Protein AF-A0A428P4T1-F1 (afdb_monomer_lite)

Secondary structure (DSSP, 8-state):
--------------------TTPPPPHHHHHHHHHHHH--S--TTHHHHHHHHHHS-TT-HHHHHHHHSHHHHHHHHHHHHHHHHS----TTHHHHHHHHHHHHHS-HHHHHHHHHHHHHT--HHHHHHHHHHHHHHHHHHTT---------------------

Foldseek 3Di:
DDDDDPDDDDDPPPPPPDPDDDDDQDPLLVQLQVLLVPDDDDDPCVLVVVVCLVVHDDPQLLVLLCVQQNQSSSVSLVSLVVLLPDPDDDPCNVVSVVSNVCSRVDDSVVSNVSSNSNNVPHPPVSVVVSVVVVVCSVVVVVPPPDPPPPPPPDDDDDDDDDDD

Structure (mmCIF, N/CA/C/O backbone):
data_AF-A0A428P4T1-F1
#
_entry.id   AF-A0A428P4T1-F1
#
loop_
_atom_site.group_PDB
_atom_site.id
_atom_site.type_symbol
_atom_site.label_atom_id
_atom_site.label_alt_id
_atom_site.label_comp_id
_atom_site.label_asym_id
_atom_site.label_entity_id
_atom_site.label_seq_id
_atom_site.pdbx_PDB_ins_code
_atom_site.Cartn_x
_atom_site.Cartn_y
_atom_site.Cartn_z
_atom_site.occupancy
_atom_site.B_iso_or_equiv
_atom_site.auth_seq_id
_atom_site.auth_comp_id
_atom_site.auth_asym_id
_atom_site.auth_atom_id
_atom_site.pdbx_PDB_model_num
ATOM 1 N N . MET A 1 1 ? -32.848 -28.025 -55.897 1.00 48.56 1 MET A N 1
ATOM 2 C CA . MET A 1 1 ? -31.517 -27.510 -56.263 1.00 48.56 1 MET A CA 1
ATOM 3 C C . MET A 1 1 ? -31.843 -26.176 -56.915 1.00 48.56 1 MET A C 1
ATOM 5 O O . MET A 1 1 ? -32.459 -26.203 -57.966 1.00 48.56 1 MET A O 1
ATOM 9 N N . ASP A 1 2 ? -31.809 -25.028 -56.241 1.00 45.00 2 ASP A N 1
ATOM 10 C CA . ASP A 1 2 ? -30.810 -24.538 -55.291 1.00 45.00 2 ASP A CA 1
ATOM 11 C C . ASP A 1 2 ? -31.413 -23.539 -54.281 1.00 45.00 2 ASP A C 1
ATOM 13 O O . ASP A 1 2 ? -32.258 -22.710 -54.626 1.00 45.00 2 ASP A O 1
ATOM 17 N N . ASP A 1 3 ? -30.947 -23.638 -53.036 1.00 46.28 3 ASP A N 1
ATOM 18 C CA . ASP A 1 3 ? -31.149 -22.712 -51.920 1.00 46.28 3 ASP A CA 1
ATOM 19 C C . ASP A 1 3 ? -30.508 -21.340 -52.207 1.00 46.28 3 ASP A C 1
ATOM 21 O O . ASP A 1 3 ? -29.296 -21.239 -52.396 1.00 46.28 3 ASP A O 1
ATOM 25 N N . GLN A 1 4 ? -31.290 -20.257 -52.160 1.00 51.91 4 GLN A N 1
ATOM 26 C CA . GLN A 1 4 ? -30.773 -18.882 -52.098 1.00 51.91 4 GLN A CA 1
ATOM 27 C C . GLN A 1 4 ? -31.099 -18.259 -50.737 1.00 51.91 4 GLN A C 1
ATOM 29 O O . GLN A 1 4 ? -32.004 -17.441 -50.578 1.00 51.91 4 GLN A O 1
ATOM 34 N N . HIS A 1 5 ? -30.311 -18.651 -49.738 1.00 51.97 5 HIS A N 1
ATOM 35 C CA . HIS A 1 5 ? -30.207 -17.954 -48.462 1.00 51.97 5 HIS A CA 1
ATOM 36 C C . HIS A 1 5 ? -29.451 -16.628 -48.680 1.00 51.97 5 HIS A C 1
ATOM 38 O O . HIS A 1 5 ? -28.225 -16.594 -48.784 1.00 51.97 5 HIS A O 1
ATOM 44 N N . ARG A 1 6 ? -30.179 -15.507 -48.759 1.00 53.34 6 ARG A N 1
ATOM 45 C CA . ARG A 1 6 ? -29.590 -14.167 -48.605 1.00 53.34 6 ARG A CA 1
ATOM 46 C C . ARG A 1 6 ? -29.217 -13.974 -47.134 1.00 53.34 6 ARG A C 1
ATOM 48 O O . ARG A 1 6 ? -30.055 -13.600 -46.319 1.00 53.34 6 ARG A O 1
ATOM 55 N N . SER A 1 7 ? -27.958 -14.236 -46.798 1.00 55.94 7 SER A N 1
ATOM 56 C CA . SER A 1 7 ? -27.383 -13.877 -45.502 1.00 55.94 7 SER A CA 1
ATOM 57 C C . SER A 1 7 ? -27.301 -12.356 -45.368 1.00 55.94 7 SER A C 1
ATOM 59 O O . SER A 1 7 ? -26.577 -11.689 -46.107 1.00 55.94 7 SER A O 1
ATOM 61 N N . SER A 1 8 ? -28.055 -11.812 -44.415 1.00 58.06 8 SER A N 1
ATOM 62 C CA . SER A 1 8 ? -27.894 -10.449 -43.912 1.00 58.06 8 SER A CA 1
ATOM 63 C C . SER A 1 8 ? -26.487 -10.253 -43.328 1.00 58.06 8 SER A C 1
ATOM 65 O O . SER A 1 8 ? -25.979 -11.162 -42.668 1.00 58.06 8 SER A O 1
ATOM 67 N N . PRO A 1 9 ? -25.855 -9.080 -43.498 1.00 50.72 9 PRO A N 1
ATOM 68 C CA . PRO A 1 9 ? -24.598 -8.778 -42.832 1.00 50.72 9 PRO A CA 1
ATOM 69 C C . PRO A 1 9 ? -24.860 -8.546 -41.339 1.00 50.72 9 PRO A C 1
ATOM 71 O O . PRO A 1 9 ? -25.421 -7.528 -40.935 1.00 50.72 9 PRO A O 1
ATOM 74 N N . THR A 1 10 ? -24.467 -9.506 -40.504 1.00 48.78 10 THR A N 1
ATOM 75 C CA . THR A 1 10 ? -24.377 -9.318 -39.055 1.00 48.78 10 THR A CA 1
ATOM 76 C C . THR A 1 10 ? -23.265 -8.308 -38.778 1.00 48.78 10 THR A C 1
ATOM 78 O O . THR A 1 10 ? -22.091 -8.578 -39.027 1.00 48.78 10 THR A O 1
ATOM 81 N N . ALA A 1 11 ? -23.639 -7.123 -38.297 1.00 57.38 11 ALA A N 1
ATOM 82 C CA . ALA A 1 11 ? -22.700 -6.132 -37.792 1.00 57.38 11 ALA A CA 1
ATOM 83 C C . ALA A 1 11 ? -21.814 -6.744 -36.686 1.00 57.38 11 ALA A C 1
ATOM 85 O O . ALA A 1 11 ? -22.304 -7.569 -35.906 1.00 57.38 11 ALA A O 1
ATOM 86 N N . PRO A 1 12 ? -20.532 -6.348 -36.570 1.00 52.03 12 PRO A N 1
ATOM 87 C CA . PRO A 1 12 ? -19.704 -6.757 -35.449 1.00 52.03 12 PRO A CA 1
ATOM 88 C C . PRO A 1 12 ? -20.325 -6.195 -34.173 1.00 52.03 12 PRO A C 1
ATOM 90 O O . PRO A 1 12 ? -20.380 -4.984 -33.955 1.00 52.03 12 PRO A O 1
ATOM 93 N N . ASN A 1 13 ? -20.826 -7.110 -33.354 1.00 49.75 13 ASN A N 1
ATOM 94 C CA . ASN A 1 13 ? -21.395 -6.852 -32.050 1.00 49.75 13 ASN A CA 1
ATOM 95 C C . ASN A 1 13 ? -20.288 -6.349 -31.103 1.00 49.75 13 ASN A C 1
ATOM 97 O O . ASN A 1 13 ? -19.757 -7.103 -30.296 1.00 49.75 13 ASN A O 1
ATOM 101 N N . ASN A 1 14 ? -19.919 -5.071 -31.217 1.00 49.38 14 ASN A N 1
ATOM 102 C CA . ASN A 1 14 ? -19.200 -4.320 -30.188 1.00 49.38 14 ASN A CA 1
ATOM 103 C C . ASN A 1 14 ? -20.190 -3.953 -29.076 1.00 49.38 14 ASN A C 1
ATOM 105 O O . ASN A 1 14 ? -20.446 -2.781 -28.812 1.00 49.38 14 ASN A O 1
ATOM 109 N N . SER A 1 15 ? -20.787 -4.969 -28.454 1.00 47.84 15 SER A N 1
ATOM 110 C CA . SER A 1 15 ? -21.404 -4.798 -27.147 1.00 47.84 15 SER A CA 1
ATOM 111 C C . SER A 1 15 ? -20.271 -4.772 -26.121 1.00 47.84 15 SER A C 1
ATOM 113 O O . SER A 1 15 ? -19.674 -5.824 -25.878 1.00 47.84 15 SER A O 1
ATOM 115 N N . PRO A 1 16 ? -19.932 -3.621 -25.509 1.00 54.28 16 PRO A N 1
ATOM 116 C CA . PRO A 1 16 ? -19.250 -3.657 -24.229 1.00 54.28 16 PRO A CA 1
ATOM 117 C C . PRO A 1 16 ? -20.178 -4.418 -23.281 1.00 54.28 16 PRO A C 1
ATOM 119 O O . PRO A 1 16 ? -21.297 -3.983 -23.004 1.00 54.28 16 PRO A O 1
ATOM 122 N N . GLY A 1 17 ? -19.751 -5.615 -22.878 1.00 42.22 17 GLY A N 1
ATOM 123 C CA . GLY A 1 17 ? -20.461 -6.405 -21.882 1.00 42.22 17 GLY A CA 1
ATOM 124 C C . GLY A 1 17 ? -20.725 -5.560 -20.631 1.00 42.22 17 GLY A C 1
ATOM 125 O O . GLY A 1 17 ? -19.970 -4.621 -20.357 1.00 42.22 17 GLY A O 1
ATOM 126 N N . PRO A 1 18 ? -21.799 -5.854 -19.884 1.00 54.41 18 PRO A N 1
ATOM 127 C CA . PRO A 1 18 ? -22.109 -5.118 -18.666 1.00 54.41 18 PRO A CA 1
ATOM 128 C C . PRO A 1 18 ? -20.893 -5.159 -17.725 1.00 54.41 18 PRO A C 1
ATOM 130 O O . PRO A 1 18 ? -20.178 -6.166 -17.727 1.00 54.41 18 PRO A O 1
ATOM 133 N N . PRO A 1 19 ? -20.630 -4.099 -16.936 1.00 51.44 19 PRO A N 1
ATOM 134 C CA . PRO A 1 19 ? -19.574 -4.117 -15.932 1.00 51.44 19 PRO A CA 1
ATOM 135 C C . PRO A 1 19 ? -19.882 -5.247 -14.947 1.00 51.44 19 PRO A C 1
ATOM 137 O O . PRO A 1 19 ? -20.786 -5.153 -14.121 1.00 51.44 19 PRO A O 1
ATOM 140 N N . GLY A 1 20 ? -19.185 -6.366 -15.132 1.00 47.16 20 GLY A N 1
ATOM 141 C CA . GLY A 1 20 ? -19.326 -7.562 -14.328 1.00 47.16 20 GLY A CA 1
ATOM 142 C C . GLY A 1 20 ? -18.804 -7.294 -12.929 1.00 47.16 20 GLY A C 1
ATOM 143 O O . GLY A 1 20 ? -17.598 -7.236 -12.707 1.00 47.16 20 GLY A O 1
ATOM 144 N N . ASP A 1 21 ? -19.751 -7.118 -12.019 1.00 52.59 21 ASP A N 1
ATOM 145 C CA . ASP A 1 21 ? -19.705 -7.472 -10.605 1.00 52.59 21 ASP A CA 1
ATOM 146 C C . ASP A 1 21 ? -18.598 -8.517 -10.307 1.00 52.59 21 ASP A C 1
ATOM 148 O O . ASP A 1 21 ? -18.716 -9.690 -10.665 1.00 52.59 21 ASP A O 1
ATOM 152 N N . GLY A 1 22 ? -17.490 -8.087 -9.690 1.00 52.25 22 GLY A N 1
ATOM 153 C CA . GLY A 1 22 ? -16.466 -8.989 -9.148 1.00 52.25 22 GLY A CA 1
ATOM 154 C C . GLY A 1 22 ? -15.258 -9.310 -10.036 1.00 52.25 22 GLY A C 1
ATOM 155 O O . GLY A 1 22 ? -14.778 -10.445 -9.999 1.00 52.25 22 GLY A O 1
ATOM 156 N N . ALA A 1 23 ? -14.717 -8.344 -10.788 1.00 62.72 23 ALA A N 1
ATOM 157 C CA . ALA A 1 23 ? -13.370 -8.485 -11.350 1.00 62.72 23 ALA A CA 1
ATOM 158 C C . ALA A 1 23 ? -12.387 -8.883 -10.231 1.00 62.72 23 ALA A C 1
ATOM 160 O O . ALA A 1 23 ? -12.369 -8.279 -9.163 1.00 62.72 23 ALA A O 1
ATOM 161 N N . LEU A 1 24 ? -11.625 -9.961 -10.416 1.00 70.69 24 LEU A N 1
ATOM 162 C CA . LEU A 1 24 ? -10.616 -10.341 -9.430 1.00 70.69 24 LEU A CA 1
ATOM 163 C C . LEU A 1 24 ? -9.492 -9.301 -9.463 1.00 70.69 24 LEU A C 1
ATOM 165 O O . LEU A 1 24 ? -9.064 -8.943 -10.563 1.00 70.69 24 LEU A O 1
ATOM 169 N N . PRO A 1 25 ? -8.981 -8.855 -8.299 1.00 81.62 25 PRO A N 1
ATOM 170 C CA . PRO A 1 25 ? -7.856 -7.938 -8.281 1.00 81.62 25 PRO A CA 1
ATOM 171 C C . PRO A 1 25 ? -6.669 -8.582 -8.997 1.00 81.62 25 PRO A C 1
ATOM 173 O O . PRO A 1 25 ? 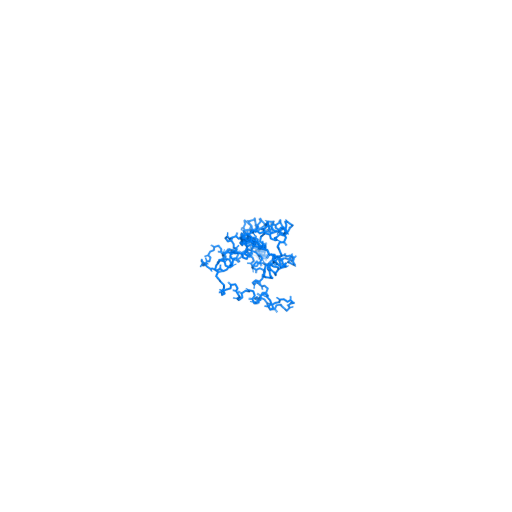-6.373 -9.766 -8.795 1.00 81.62 25 PRO A O 1
ATOM 176 N N . SER A 1 26 ? -5.960 -7.779 -9.781 1.00 84.75 26 SER A N 1
ATOM 177 C CA . SER A 1 26 ? -4.674 -8.115 -10.379 1.00 84.75 26 SER A CA 1
ATOM 178 C C . SER A 1 26 ? -3.749 -8.703 -9.319 1.00 84.75 26 SER A C 1
ATOM 180 O O . SER A 1 26 ? -3.824 -8.358 -8.135 1.00 84.75 26 SER A O 1
ATOM 182 N N . GLN A 1 27 ? -2.850 -9.599 -9.724 1.00 84.44 27 GLN A N 1
ATOM 183 C CA . GLN A 1 27 ? -1.970 -10.315 -8.796 1.00 84.44 27 GLN A CA 1
ATOM 184 C C . GLN A 1 27 ? -1.201 -9.354 -7.871 1.00 84.44 27 GLN A C 1
ATOM 186 O O . GLN A 1 27 ? -1.026 -9.620 -6.682 1.00 84.44 27 GLN A O 1
ATOM 191 N N . GLU A 1 28 ? -0.795 -8.202 -8.393 1.00 86.25 28 GLU A N 1
ATOM 192 C CA . GLU A 1 28 ? -0.163 -7.112 -7.660 1.00 86.25 28 GLU A CA 1
ATOM 193 C C . GLU A 1 28 ? -1.080 -6.468 -6.614 1.00 86.25 28 GLU A C 1
ATOM 195 O O . GLU A 1 28 ? -0.672 -6.281 -5.464 1.00 86.25 28 GLU A O 1
ATOM 200 N N . ALA A 1 29 ? -2.324 -6.161 -6.986 1.00 85.38 29 ALA A N 1
ATOM 201 C CA . ALA A 1 29 ? -3.316 -5.605 -6.073 1.00 85.38 29 ALA A CA 1
ATOM 202 C C . ALA A 1 29 ? -3.643 -6.615 -4.966 1.00 85.38 29 ALA A C 1
ATOM 204 O O . ALA A 1 29 ? -3.689 -6.257 -3.789 1.00 85.38 29 ALA A O 1
ATOM 205 N N . ALA A 1 30 ? -3.762 -7.898 -5.315 1.00 87.19 30 ALA A N 1
ATOM 206 C CA . ALA A 1 30 ? -3.958 -8.982 -4.363 1.00 87.19 30 ALA A CA 1
ATOM 207 C C . ALA A 1 30 ? -2.796 -9.095 -3.360 1.00 87.19 30 ALA A C 1
ATOM 209 O O . ALA A 1 30 ? -3.045 -9.287 -2.170 1.00 87.19 30 ALA A O 1
ATOM 210 N N . LEU A 1 31 ? -1.541 -8.914 -3.794 1.00 85.62 31 LEU A N 1
ATOM 211 C CA . LEU A 1 31 ? -0.372 -8.891 -2.901 1.00 85.62 31 LEU A CA 1
ATOM 212 C C . LEU A 1 31 ? -0.412 -7.708 -1.925 1.00 85.62 31 LEU A C 1
ATOM 214 O O . LEU A 1 31 ? -0.113 -7.867 -0.738 1.00 85.62 31 LEU A O 1
ATOM 218 N N . ILE A 1 32 ? -0.799 -6.524 -2.404 1.00 86.81 32 ILE A N 1
ATOM 219 C CA . ILE A 1 32 ? -0.945 -5.332 -1.559 1.00 86.81 32 ILE A CA 1
ATOM 220 C C . ILE A 1 32 ? -2.064 -5.546 -0.530 1.00 86.81 32 ILE A C 1
ATOM 222 O O . ILE A 1 32 ? -1.871 -5.301 0.665 1.00 86.81 32 ILE A O 1
ATOM 226 N N . LEU A 1 33 ? -3.212 -6.063 -0.968 1.00 86.75 33 LEU A N 1
ATOM 227 C CA . LEU A 1 33 ? -4.357 -6.366 -0.112 1.00 86.75 33 LEU A CA 1
ATOM 228 C C . LEU A 1 33 ? -4.043 -7.458 0.914 1.00 86.75 33 LEU A C 1
ATOM 230 O O . LEU A 1 33 ? -4.407 -7.312 2.081 1.00 86.75 33 LEU A O 1
ATOM 234 N N . ASP A 1 34 ? -3.338 -8.521 0.521 1.00 86.75 34 ASP A N 1
ATOM 235 C CA . ASP A 1 34 ? -2.850 -9.550 1.444 1.00 86.75 34 ASP A CA 1
ATOM 236 C C . ASP A 1 34 ? -1.988 -8.927 2.543 1.00 86.75 34 ASP A C 1
ATOM 238 O O . ASP A 1 34 ? -2.166 -9.234 3.725 1.00 86.75 34 ASP A O 1
ATOM 242 N N . ARG A 1 35 ? -1.107 -7.981 2.194 1.00 85.88 35 ARG A N 1
ATOM 243 C CA . ARG A 1 35 ? -0.280 -7.297 3.194 1.00 85.88 35 ARG A CA 1
ATOM 244 C C . ARG A 1 35 ? -1.044 -6.388 4.120 1.00 85.88 35 ARG A C 1
ATOM 246 O O . ARG A 1 35 ? -0.741 -6.376 5.311 1.00 85.88 35 ARG A O 1
ATOM 253 N N . ILE A 1 36 ? -2.068 -5.706 3.634 1.00 85.88 36 ILE A N 1
ATOM 254 C CA . ILE A 1 36 ? -2.961 -4.951 4.512 1.00 85.88 36 ILE A CA 1
ATOM 255 C C . ILE A 1 36 ? -3.695 -5.897 5.484 1.00 85.88 36 ILE A C 1
ATOM 257 O O . ILE A 1 36 ? -3.802 -5.592 6.674 1.00 85.88 36 ILE A O 1
ATOM 261 N N . LYS A 1 37 ? -4.156 -7.060 5.006 1.00 84.19 37 LYS A N 1
ATOM 262 C CA . LYS A 1 37 ? -4.900 -8.049 5.808 1.00 84.19 37 LYS A CA 1
ATOM 263 C C . LYS A 1 37 ? -4.037 -8.726 6.874 1.00 84.19 37 LYS A C 1
ATOM 265 O O . LYS A 1 37 ? -4.444 -8.817 8.032 1.00 84.19 37 LYS A O 1
ATOM 270 N N . THR A 1 38 ? -2.856 -9.200 6.483 1.00 83.06 38 THR A N 1
ATOM 271 C CA . THR A 1 38 ? -1.924 -9.967 7.334 1.00 83.06 38 THR A CA 1
ATOM 272 C C . THR A 1 38 ? -1.165 -9.098 8.327 1.00 83.06 38 THR A C 1
ATOM 274 O O . THR A 1 38 ? -0.591 -9.589 9.302 1.00 83.06 38 THR A O 1
ATOM 277 N N . T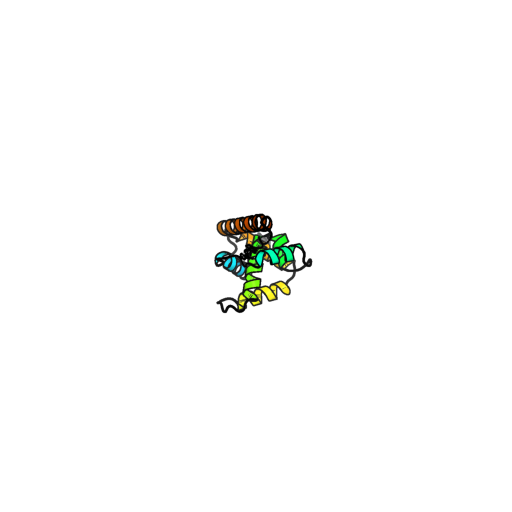YR A 1 39 ? -1.176 -7.789 8.114 1.00 80.38 39 TYR A N 1
ATOM 278 C CA . TYR A 1 39 ? -0.523 -6.849 8.990 1.00 80.38 39 TYR A CA 1
ATOM 279 C C . TYR A 1 39 ? -1.193 -6.789 10.381 1.00 80.38 39 TYR A C 1
ATOM 281 O O . TYR A 1 39 ? -2.393 -6.528 10.545 1.00 80.38 39 TYR A O 1
ATOM 289 N N . GLN A 1 40 ? -0.370 -7.005 11.411 1.00 72.19 40 GLN A N 1
ATOM 290 C CA . GLN A 1 40 ? -0.789 -6.966 12.815 1.00 72.19 40 GLN A CA 1
ATOM 291 C C . GLN A 1 40 ? -0.442 -5.642 13.511 1.00 72.19 40 GLN A C 1
ATOM 293 O O . GLN A 1 40 ? -1.202 -5.182 14.364 1.00 72.19 40 GLN A O 1
ATOM 298 N N . ARG A 1 41 ? 0.694 -5.010 13.172 1.00 73.50 41 ARG A N 1
ATOM 299 C CA . ARG A 1 41 ? 1.213 -3.837 13.897 1.00 73.50 41 ARG A CA 1
ATOM 300 C C . ARG A 1 41 ? 1.966 -2.859 13.009 1.00 73.50 41 ARG A C 1
ATOM 302 O O . ARG A 1 41 ? 2.825 -3.275 12.241 1.00 73.50 41 ARG A O 1
ATOM 309 N N . ALA A 1 42 ? 1.689 -1.562 13.194 1.00 73.75 42 ALA A N 1
ATOM 310 C CA . ALA A 1 42 ? 2.271 -0.458 12.417 1.00 73.75 42 ALA A CA 1
ATOM 311 C C . ALA A 1 42 ? 3.775 -0.484 12.437 1.00 73.75 42 ALA A C 1
ATOM 313 O O . ALA A 1 42 ? 4.327 -0.581 13.536 1.00 73.75 42 ALA A O 1
ATOM 314 N N . PRO A 1 43 ? 4.432 -0.342 11.266 1.00 76.81 43 PRO A N 1
ATOM 315 C CA . PRO A 1 43 ? 5.845 -0.052 11.287 1.00 76.81 43 PRO A CA 1
ATOM 316 C C . PRO A 1 43 ? 6.010 1.245 12.073 1.00 76.81 43 PRO A C 1
ATOM 318 O O . PRO A 1 43 ? 5.318 2.233 11.825 1.00 76.81 43 PRO A O 1
ATOM 321 N N . THR A 1 44 ? 6.905 1.251 13.050 1.00 78.00 44 THR A N 1
ATOM 322 C CA . THR A 1 44 ? 7.198 2.441 13.859 1.00 78.00 44 THR A CA 1
ATOM 323 C C . THR A 1 44 ? 7.732 3.592 13.008 1.00 78.00 44 THR A C 1
ATOM 325 O O . THR A 1 44 ? 7.553 4.749 13.373 1.00 78.00 44 THR A O 1
ATOM 328 N N . ALA A 1 45 ? 8.319 3.286 11.849 1.00 79.75 45 ALA A N 1
ATOM 329 C CA . ALA A 1 45 ? 8.789 4.256 10.866 1.00 79.75 45 ALA A CA 1
ATOM 330 C C . ALA A 1 45 ? 7.677 4.833 9.962 1.00 79.75 45 ALA A C 1
ATOM 332 O O . ALA A 1 45 ? 7.935 5.751 9.188 1.00 79.75 45 ALA A O 1
ATOM 333 N N . LEU A 1 46 ? 6.428 4.368 10.087 1.00 82.12 46 LEU A N 1
ATOM 334 C CA . LEU A 1 46 ? 5.298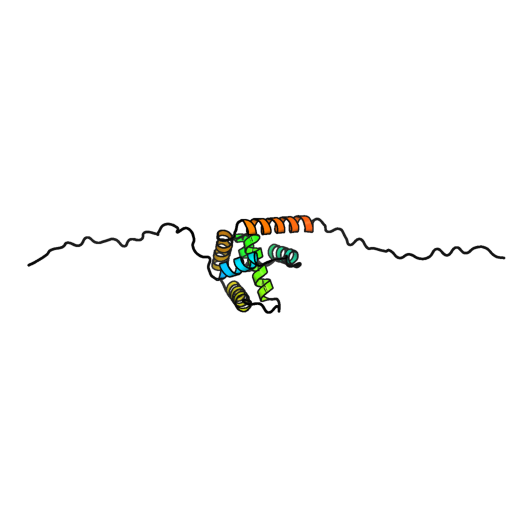 4.831 9.275 1.00 82.12 46 LEU A CA 1
ATOM 335 C C . LEU A 1 46 ? 5.074 6.359 9.284 1.00 82.12 46 LEU A C 1
ATOM 337 O O . LEU A 1 46 ? 4.832 6.909 8.209 1.00 82.12 46 LEU A O 1
ATOM 341 N N . PRO A 1 47 ? 5.162 7.079 10.425 1.00 81.94 47 PRO A N 1
ATOM 342 C CA . PRO A 1 47 ? 5.027 8.534 10.422 1.00 81.94 47 PRO A CA 1
ATOM 343 C C . PRO A 1 47 ? 6.138 9.208 9.610 1.00 81.94 47 PRO A C 1
ATOM 345 O O . PRO A 1 47 ? 5.868 10.157 8.884 1.00 81.94 47 PRO A O 1
ATOM 348 N N . ALA A 1 48 ? 7.370 8.696 9.705 1.00 82.81 48 ALA A N 1
ATOM 349 C CA . ALA A 1 48 ? 8.509 9.223 8.963 1.00 82.81 48 ALA A CA 1
ATOM 350 C C . ALA A 1 48 ? 8.355 8.980 7.455 1.00 82.81 48 ALA A C 1
ATOM 352 O O . ALA A 1 48 ? 8.654 9.866 6.662 1.00 82.81 48 ALA A O 1
ATOM 353 N N . TRP A 1 49 ? 7.826 7.821 7.047 1.00 85.44 49 TRP A N 1
ATOM 354 C CA . TRP A 1 49 ? 7.533 7.550 5.636 1.00 85.44 49 TRP A CA 1
ATOM 355 C C . TRP A 1 49 ? 6.431 8.453 5.088 1.00 85.44 49 TRP A C 1
ATOM 357 O O . TRP A 1 49 ? 6.541 8.924 3.960 1.00 85.44 49 TRP A O 1
ATOM 367 N N . LEU A 1 50 ? 5.383 8.712 5.877 1.00 84.00 50 LEU A N 1
ATOM 368 C CA . LEU A 1 50 ? 4.303 9.610 5.469 1.00 84.00 50 LEU A CA 1
ATOM 369 C C . LEU A 1 50 ? 4.817 11.040 5.279 1.00 84.00 50 LEU A C 1
ATOM 371 O O . LEU A 1 50 ? 4.504 11.672 4.275 1.00 84.00 50 LEU A O 1
ATOM 375 N N . GLU A 1 51 ? 5.616 11.538 6.224 1.00 83.75 51 GLU A N 1
ATOM 376 C CA . GLU A 1 51 ? 6.275 12.844 6.112 1.00 83.75 51 GLU A CA 1
ATOM 377 C C . GLU A 1 51 ? 7.172 12.899 4.872 1.00 83.75 51 GLU A C 1
ATOM 379 O O . GLU A 1 51 ? 7.101 13.859 4.111 1.00 83.75 51 GLU A O 1
ATOM 384 N N . HIS A 1 52 ? 7.941 11.839 4.606 1.00 82.44 52 HIS A N 1
ATOM 385 C CA . HIS A 1 52 ? 8.798 11.764 3.426 1.00 82.44 52 HIS A CA 1
ATOM 386 C C . HIS A 1 52 ? 8.000 11.785 2.118 1.00 82.44 52 HIS A C 1
ATOM 388 O O . HIS A 1 52 ? 8.418 12.431 1.171 1.00 82.44 52 HIS A O 1
ATOM 394 N N . VAL A 1 53 ? 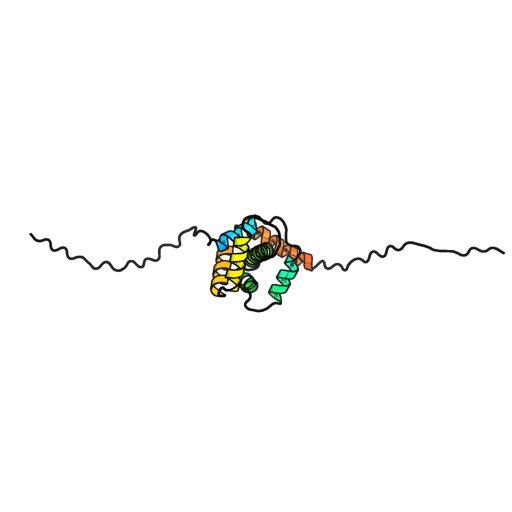6.834 11.136 2.039 1.00 83.94 53 VAL A N 1
ATOM 395 C CA . VAL A 1 53 ? 5.988 11.215 0.833 1.00 83.94 53 VAL A CA 1
ATOM 396 C C . VAL A 1 53 ? 5.332 12.583 0.691 1.00 83.94 53 VAL A C 1
ATOM 398 O O . VAL A 1 53 ? 5.193 13.067 -0.429 1.00 83.94 53 VAL A O 1
ATOM 401 N N . LYS A 1 54 ? 4.981 13.244 1.799 1.00 81.06 54 LYS A N 1
ATOM 402 C CA . LYS A 1 54 ? 4.455 14.617 1.782 1.00 81.06 54 LYS A CA 1
ATOM 403 C C . LYS A 1 54 ? 5.503 15.646 1.347 1.00 81.06 54 LYS A C 1
ATOM 405 O O . LYS A 1 54 ? 5.149 16.565 0.614 1.00 81.06 54 LYS A O 1
ATOM 410 N N . GLN A 1 55 ? 6.752 15.479 1.782 1.00 78.00 55 GLN A N 1
ATOM 411 C CA . GLN A 1 55 ? 7.871 16.402 1.541 1.00 78.00 55 GLN A CA 1
ATOM 412 C C . GLN A 1 55 ? 8.737 16.031 0.320 1.00 78.00 55 GLN A C 1
ATOM 414 O O . GLN A 1 55 ? 9.542 16.843 -0.125 1.00 78.00 55 GLN A O 1
ATOM 419 N N . GLY A 1 56 ? 8.625 14.800 -0.180 1.00 65.38 56 GLY A N 1
ATOM 420 C CA . GLY A 1 56 ? 9.537 14.213 -1.164 1.00 65.38 56 GLY A CA 1
ATOM 421 C C . GLY A 1 56 ? 9.207 14.511 -2.628 1.00 65.38 56 GLY A C 1
ATOM 422 O O . GLY A 1 56 ? 8.249 15.208 -2.953 1.00 65.38 56 GLY A O 1
ATOM 423 N N . GLN A 1 57 ? 10.033 13.944 -3.515 1.00 58.62 57 GLN A N 1
ATOM 424 C CA . GLN A 1 57 ? 10.002 14.150 -4.966 1.00 58.62 57 GLN A CA 1
ATOM 425 C C . GLN A 1 57 ? 8.674 13.735 -5.622 1.00 58.62 57 GLN A C 1
ATOM 427 O O . GLN A 1 57 ? 8.182 12.612 -5.452 1.00 58.62 57 GLN A O 1
ATOM 432 N N . HIS A 1 58 ? 8.155 14.641 -6.454 1.00 56.94 58 HIS A N 1
ATOM 433 C CA . HIS A 1 58 ? 7.114 14.355 -7.435 1.00 56.94 58 HIS A CA 1
ATOM 434 C C . HIS A 1 58 ? 7.575 13.234 -8.382 1.00 56.94 58 HIS A C 1
ATOM 436 O O . HIS A 1 58 ? 8.701 13.264 -8.871 1.00 56.94 58 HIS A O 1
ATOM 442 N N . GLY A 1 59 ? 6.708 12.245 -8.625 1.00 63.28 59 GLY A N 1
ATOM 443 C CA . GLY A 1 59 ? 6.961 11.141 -9.562 1.00 63.28 59 GLY A CA 1
ATOM 444 C C . GLY A 1 59 ? 7.355 9.798 -8.937 1.00 63.28 59 GLY A C 1
ATOM 445 O O . GLY A 1 59 ? 7.459 8.813 -9.658 1.00 63.28 59 GLY A O 1
ATOM 446 N N . SER A 1 60 ? 7.532 9.707 -7.614 1.00 80.94 60 SER A N 1
ATOM 447 C CA . SER A 1 60 ? 7.736 8.400 -6.970 1.00 80.94 60 SER A CA 1
ATOM 448 C C . SER A 1 60 ? 6.437 7.585 -6.916 1.00 80.94 60 SER A C 1
ATOM 450 O O . SER A 1 60 ? 5.373 8.135 -6.628 1.00 80.94 60 SER A O 1
ATOM 452 N N . ALA A 1 61 ? 6.524 6.258 -7.078 1.00 84.44 61 ALA A N 1
ATOM 453 C CA . ALA A 1 61 ? 5.363 5.363 -6.972 1.00 84.44 61 ALA A CA 1
ATOM 454 C C . ALA A 1 61 ? 4.584 5.563 -5.660 1.00 84.44 61 ALA A C 1
ATOM 456 O O . ALA A 1 61 ? 3.357 5.570 -5.640 1.00 84.44 61 ALA A O 1
ATOM 457 N N . ALA A 1 62 ? 5.292 5.824 -4.558 1.00 85.44 62 ALA A N 1
ATOM 458 C CA . ALA A 1 62 ? 4.674 6.110 -3.267 1.00 85.44 62 ALA A CA 1
ATOM 459 C C . ALA A 1 62 ? 3.773 7.360 -3.301 1.00 85.44 62 ALA A C 1
ATOM 461 O O . ALA A 1 62 ? 2.703 7.358 -2.694 1.00 85.44 62 ALA A O 1
ATOM 462 N N . ARG A 1 63 ? 4.196 8.419 -4.004 1.00 85.94 63 ARG A N 1
ATOM 463 C CA . ARG A 1 63 ? 3.423 9.655 -4.166 1.00 85.94 63 ARG A CA 1
ATOM 464 C C . ARG A 1 63 ? 2.186 9.406 -5.023 1.00 85.94 63 ARG A C 1
ATOM 466 O O . ARG A 1 63 ? 1.095 9.763 -4.595 1.00 85.94 63 ARG A O 1
ATOM 473 N N . THR A 1 64 ? 2.343 8.709 -6.148 1.00 88.12 64 THR A N 1
ATOM 474 C CA . THR A 1 64 ? 1.233 8.351 -7.043 1.00 88.12 64 THR A CA 1
ATOM 475 C C . THR A 1 64 ? 0.145 7.563 -6.310 1.00 88.12 64 THR A C 1
ATOM 477 O O . THR A 1 64 ? -1.035 7.885 -6.407 1.00 88.12 64 THR A O 1
ATOM 480 N N . PHE A 1 65 ? 0.536 6.574 -5.500 1.00 87.25 65 PHE A N 1
ATOM 481 C CA . PHE A 1 65 ? -0.404 5.791 -4.693 1.00 87.25 65 PHE A CA 1
ATOM 482 C C . PHE A 1 65 ? -1.120 6.627 -3.627 1.00 87.25 65 PHE A C 1
ATOM 484 O O . PHE A 1 65 ? -2.272 6.344 -3.306 1.00 87.25 65 PHE A O 1
ATOM 491 N N . TYR A 1 66 ? -0.445 7.632 -3.065 1.00 88.69 66 TYR A N 1
ATOM 492 C CA . TYR A 1 66 ? -1.042 8.532 -2.081 1.00 88.69 66 TYR A CA 1
ATOM 493 C C . TYR A 1 66 ? -2.014 9.531 -2.717 1.00 88.69 66 TYR A C 1
ATOM 495 O O . TYR A 1 66 ? -3.028 9.855 -2.106 1.00 88.69 66 TYR A O 1
ATOM 503 N N . GLU A 1 67 ? -1.716 10.020 -3.919 1.00 87.38 67 GLU A N 1
ATOM 504 C CA . GLU A 1 67 ? -2.559 10.982 -4.636 1.00 87.38 67 GLU A CA 1
ATOM 505 C C . GLU A 1 67 ? -3.807 10.316 -5.229 1.00 87.38 67 GLU A C 1
ATOM 507 O O . GLU A 1 67 ? -4.898 10.858 -5.083 1.00 87.38 67 GLU A O 1
ATOM 512 N N . GLU A 1 68 ? -3.669 9.121 -5.809 1.00 87.69 68 GLU A N 1
ATOM 513 C CA . GLU A 1 68 ? -4.784 8.416 -6.454 1.00 87.69 68 GLU A CA 1
ATOM 514 C C . GLU A 1 68 ? -5.623 7.597 -5.461 1.00 87.69 68 GLU A C 1
ATOM 516 O O . GLU A 1 68 ? -6.843 7.714 -5.405 1.00 87.69 68 GLU A O 1
ATOM 521 N N . GLY A 1 69 ? -4.973 6.766 -4.639 1.00 82.69 69 GLY A N 1
ATOM 522 C CA . GLY A 1 69 ? -5.648 5.845 -3.717 1.00 82.69 69 GLY A CA 1
ATOM 523 C C . GLY A 1 69 ? -5.643 6.306 -2.255 1.00 82.69 69 GLY A C 1
ATOM 524 O O . GLY A 1 69 ? -6.048 5.569 -1.350 1.00 82.69 69 GLY A O 1
ATOM 525 N N . GLY A 1 70 ? -5.156 7.516 -1.979 1.00 87.94 70 GLY A N 1
ATOM 526 C CA . GLY A 1 70 ? -5.117 8.073 -0.633 1.00 87.94 70 GLY A CA 1
ATOM 527 C C . GLY A 1 70 ? -4.202 7.312 0.332 1.00 87.94 70 GLY A C 1
ATOM 528 O O . GLY A 1 70 ? -3.308 6.544 -0.032 1.00 87.94 70 GLY A O 1
ATOM 529 N N . PHE A 1 71 ? -4.451 7.507 1.631 1.00 86.44 71 PHE A N 1
ATOM 530 C CA . PHE A 1 71 ? -3.642 6.896 2.688 1.00 86.44 71 PHE A CA 1
ATOM 531 C C . PHE A 1 71 ? -3.693 5.360 2.667 1.00 86.44 71 PHE A C 1
ATOM 533 O O . PHE A 1 71 ? -2.712 4.730 3.043 1.00 86.44 71 PHE A O 1
ATOM 540 N N . ALA A 1 72 ? -4.797 4.744 2.237 1.00 87.56 72 ALA A N 1
ATOM 541 C CA . ALA A 1 72 ? -4.950 3.291 2.277 1.00 87.56 72 ALA A CA 1
ATOM 542 C C . ALA A 1 72 ? -4.134 2.563 1.201 1.00 87.56 72 ALA A C 1
ATOM 544 O O . ALA A 1 72 ? -3.410 1.622 1.537 1.00 87.56 72 ALA A O 1
ATOM 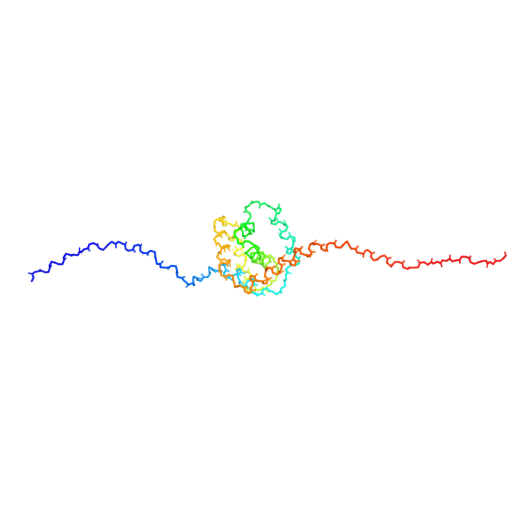545 N N . ALA A 1 73 ? -4.170 3.033 -0.047 1.00 88.81 73 ALA A N 1
ATOM 546 C CA . ALA A 1 73 ? -3.354 2.464 -1.116 1.00 88.81 73 ALA A CA 1
ATOM 547 C C . ALA A 1 73 ? -1.863 2.701 -0.847 1.00 88.81 73 ALA A C 1
ATOM 549 O O . ALA A 1 73 ? -1.059 1.768 -0.905 1.00 88.81 73 ALA A O 1
ATOM 550 N N . TRP A 1 74 ? -1.502 3.926 -0.447 1.00 91.00 74 TRP A N 1
ATOM 551 C CA . TRP A 1 74 ? -0.140 4.259 -0.031 1.00 91.00 74 TRP A CA 1
ATOM 552 C C . TRP A 1 74 ? 0.356 3.391 1.132 1.00 91.00 74 TRP A C 1
ATOM 554 O O . TRP A 1 74 ? 1.500 2.930 1.128 1.00 91.00 74 TRP A O 1
ATOM 564 N N . PHE A 1 75 ? -0.492 3.157 2.137 1.00 89.00 75 PHE A N 1
ATOM 565 C CA . PHE A 1 75 ? -0.150 2.325 3.287 1.00 89.00 75 PHE A CA 1
ATOM 566 C C . PHE A 1 75 ? 0.137 0.886 2.856 1.00 89.00 75 PHE A C 1
ATOM 568 O O . PHE A 1 75 ? 1.162 0.330 3.248 1.00 89.00 75 PHE A O 1
ATOM 575 N N . GLY A 1 76 ? -0.712 0.312 1.999 1.00 89.06 76 GLY A N 1
ATOM 576 C CA . GLY A 1 76 ? -0.489 -1.010 1.420 1.00 89.06 76 GLY A CA 1
ATOM 577 C C . GLY A 1 76 ? 0.831 -1.101 0.655 1.00 89.06 76 GLY A C 1
ATOM 578 O O . GLY A 1 76 ? 1.652 -1.972 0.945 1.00 89.06 76 GLY A O 1
ATOM 579 N N . TYR A 1 77 ? 1.084 -0.155 -0.253 1.00 88.81 77 TYR A N 1
ATOM 580 C CA . TYR A 1 77 ? 2.352 -0.065 -0.981 1.00 88.81 77 TYR A CA 1
ATOM 581 C C . TYR A 1 77 ? 3.559 0.029 -0.032 1.00 88.81 77 TYR A C 1
ATOM 583 O O . TYR A 1 77 ? 4.555 -0.673 -0.203 1.00 88.81 77 TYR A O 1
ATOM 591 N N . SER A 1 78 ? 3.461 0.847 1.019 1.00 87.75 78 SER A N 1
ATOM 592 C CA . SER A 1 78 ? 4.534 1.035 2.003 1.00 87.75 78 SER A CA 1
ATOM 593 C C . SER A 1 78 ? 4.828 -0.239 2.796 1.00 87.75 78 SER A C 1
ATOM 595 O O . SER A 1 78 ? 5.989 -0.531 3.083 1.00 87.75 78 SER A O 1
ATOM 597 N N . LEU A 1 79 ? 3.797 -1.025 3.122 1.00 86.88 79 LEU A N 1
ATOM 598 C CA . LEU A 1 79 ? 3.967 -2.337 3.747 1.00 86.88 79 LEU A CA 1
ATOM 599 C C . LEU A 1 79 ? 4.706 -3.307 2.825 1.00 86.88 79 LEU A C 1
ATOM 601 O O . LEU A 1 79 ? 5.623 -3.986 3.284 1.00 86.88 79 LEU A O 1
ATOM 605 N N . VAL A 1 80 ? 4.346 -3.352 1.539 1.00 87.88 80 VAL A N 1
ATOM 606 C CA . VAL A 1 80 ? 5.043 -4.181 0.545 1.00 87.88 80 VAL A CA 1
ATOM 607 C C . VAL A 1 80 ? 6.496 -3.733 0.397 1.00 87.88 80 VAL A C 1
ATOM 609 O O . VAL A 1 80 ? 7.392 -4.573 0.446 1.00 87.88 80 VAL A O 1
ATOM 612 N N . LYS A 1 81 ? 6.749 -2.423 0.288 1.00 86.38 81 LYS A N 1
ATOM 613 C CA . LYS A 1 81 ? 8.103 -1.865 0.170 1.00 86.38 81 LYS A CA 1
ATOM 614 C C . LYS A 1 81 ? 8.967 -2.222 1.375 1.00 86.38 81 LYS A C 1
ATOM 616 O O . LYS A 1 81 ? 10.073 -2.724 1.216 1.00 86.38 81 LYS A O 1
ATOM 621 N N . HIS A 1 82 ? 8.437 -2.043 2.580 1.00 84.38 82 HIS A N 1
ATOM 622 C CA . HIS A 1 82 ? 9.121 -2.436 3.808 1.00 84.38 82 HIS A CA 1
ATOM 623 C C . HIS A 1 82 ? 9.358 -3.952 3.876 1.00 84.38 82 HIS A C 1
ATOM 625 O O . HIS A 1 82 ? 10.425 -4.400 4.280 1.00 84.38 82 HIS A O 1
ATOM 631 N N . ALA A 1 83 ? 8.394 -4.767 3.451 1.00 81.88 83 ALA A N 1
ATOM 632 C CA . ALA A 1 83 ? 8.557 -6.217 3.412 1.00 81.88 83 ALA A CA 1
ATOM 633 C C . ALA A 1 83 ? 9.603 -6.667 2.369 1.00 81.88 83 ALA A C 1
ATOM 635 O O . ALA A 1 83 ? 10.289 -7.666 2.575 1.00 81.88 83 ALA A O 1
ATOM 636 N N . ALA A 1 84 ? 9.746 -5.932 1.265 1.00 82.19 84 ALA A N 1
ATOM 637 C CA . ALA A 1 84 ? 10.776 -6.171 0.259 1.00 82.19 84 ALA A CA 1
ATOM 638 C C . ALA A 1 84 ? 12.185 -5.806 0.769 1.00 82.19 84 ALA A C 1
ATOM 640 O O . ALA A 1 84 ? 13.140 -6.539 0.486 1.00 82.19 84 ALA A O 1
ATOM 641 N N . ASP A 1 85 ? 12.292 -4.711 1.527 1.00 78.50 85 ASP A N 1
ATOM 642 C CA . ASP A 1 85 ? 13.549 -4.156 2.046 1.00 78.50 85 ASP A CA 1
ATOM 643 C C . ASP A 1 85 ? 14.093 -4.940 3.255 1.00 78.50 85 ASP A C 1
ATOM 645 O O . ASP A 1 85 ? 15.277 -5.277 3.322 1.00 78.50 85 ASP A O 1
ATOM 649 N N . HIS A 1 86 ? 13.222 -5.342 4.185 1.00 73.50 86 HIS A N 1
ATOM 650 C CA . HIS A 1 86 ? 13.658 -6.022 5.402 1.00 73.50 86 HIS A CA 1
ATOM 651 C C . HIS A 1 86 ? 14.123 -7.473 5.158 1.00 73.50 86 HIS A C 1
ATOM 653 O O . HIS A 1 86 ? 13.545 -8.251 4.394 1.00 73.50 86 HIS A O 1
ATOM 659 N N . GLN A 1 87 ? 15.188 -7.879 5.861 1.00 58.06 87 GLN A N 1
ATOM 660 C CA . GLN A 1 87 ? 15.829 -9.202 5.760 1.00 58.06 87 GLN A CA 1
ATOM 661 C C . GLN A 1 87 ? 15.007 -10.378 6.318 1.00 58.06 87 GLN A C 1
ATOM 663 O O . GLN A 1 87 ? 15.492 -11.505 6.326 1.00 58.06 87 GLN A O 1
ATOM 668 N N . THR A 1 88 ? 13.760 -10.177 6.738 1.00 61.38 88 THR A N 1
ATOM 669 C CA . THR A 1 88 ? 12.941 -11.285 7.236 1.00 61.38 88 THR A CA 1
ATOM 670 C C . THR A 1 88 ? 12.626 -12.260 6.095 1.00 61.38 88 THR A C 1
ATOM 672 O O . THR A 1 88 ? 12.150 -11.868 5.028 1.00 61.38 88 THR A O 1
ATOM 675 N N . ASN A 1 89 ? 12.954 -13.539 6.288 1.00 60.34 89 ASN A N 1
ATOM 676 C CA . ASN A 1 89 ? 12.616 -14.602 5.346 1.00 60.34 89 ASN A CA 1
ATOM 677 C C . ASN A 1 89 ? 11.149 -14.977 5.551 1.00 60.34 89 ASN A C 1
ATOM 679 O O . ASN A 1 89 ? 10.791 -15.575 6.561 1.00 60.34 89 ASN A O 1
ATOM 683 N N . PHE A 1 90 ? 10.300 -14.602 4.600 1.00 70.94 90 PHE A N 1
ATOM 684 C CA . PHE A 1 90 ? 8.898 -14.997 4.577 1.00 70.94 90 PHE A CA 1
ATOM 685 C C . PHE A 1 90 ? 8.492 -15.418 3.161 1.00 70.94 90 PHE A C 1
ATOM 687 O O . PHE A 1 90 ? 9.034 -14.929 2.163 1.00 70.94 90 PHE A O 1
ATOM 694 N N . ALA A 1 91 ? 7.512 -16.318 3.075 1.00 68.00 91 ALA A N 1
ATOM 695 C CA . ALA A 1 91 ? 6.943 -16.758 1.807 1.00 68.00 91 ALA A CA 1
ATOM 696 C C . ALA A 1 91 ? 6.288 -15.571 1.074 1.00 68.00 91 ALA A C 1
ATOM 698 O O . ALA A 1 91 ? 5.421 -14.899 1.629 1.00 68.00 91 ALA A O 1
ATOM 699 N N . GLY A 1 92 ? 6.729 -15.285 -0.156 1.00 73.56 92 GLY A N 1
ATOM 700 C CA . GLY A 1 92 ? 6.243 -14.147 -0.952 1.00 73.56 92 GLY A CA 1
ATOM 701 C C . GLY A 1 92 ? 7.150 -12.910 -0.958 1.00 73.56 92 GLY A C 1
ATOM 702 O O . GLY A 1 92 ? 6.810 -11.907 -1.583 1.00 73.56 92 GLY A O 1
ATOM 703 N N . LYS A 1 93 ? 8.333 -12.959 -0.328 1.00 78.44 93 LYS A N 1
ATOM 704 C CA . LYS A 1 93 ? 9.313 -11.859 -0.391 1.00 78.44 93 LYS A CA 1
ATOM 705 C C . LYS A 1 93 ? 9.792 -11.565 -1.812 1.00 78.44 93 LYS A C 1
ATOM 707 O O . LYS A 1 93 ? 9.890 -10.402 -2.188 1.00 78.44 93 LYS A O 1
ATOM 712 N N . ALA A 1 94 ? 10.073 -12.607 -2.597 1.00 81.81 94 ALA A N 1
ATOM 713 C CA . ALA A 1 94 ? 10.457 -12.451 -3.999 1.00 81.81 94 ALA A CA 1
ATOM 714 C C . ALA A 1 94 ? 9.356 -11.729 -4.788 1.00 81.81 94 ALA A C 1
ATOM 716 O O . ALA A 1 94 ? 9.649 -10.774 -5.495 1.00 81.81 94 ALA A O 1
ATOM 717 N N . ALA A 1 95 ? 8.088 -12.099 -4.575 1.00 82.12 95 ALA A N 1
ATOM 718 C CA . ALA A 1 95 ? 6.949 -11.424 -5.192 1.00 82.12 95 ALA A CA 1
ATOM 719 C C . ALA A 1 95 ? 6.854 -9.945 -4.775 1.00 82.12 95 ALA A C 1
ATOM 721 O O . ALA A 1 95 ? 6.641 -9.090 -5.625 1.00 82.12 95 ALA A O 1
ATOM 722 N N . CYS A 1 96 ? 7.101 -9.620 -3.499 1.00 83.00 96 CYS A N 1
ATOM 723 C CA . CYS A 1 96 ? 7.155 -8.227 -3.038 1.00 83.00 96 CYS A CA 1
ATOM 724 C C . CYS A 1 96 ? 8.308 -7.452 -3.697 1.00 83.00 96 CYS A C 1
ATOM 726 O O . CYS A 1 96 ? 8.108 -6.326 -4.136 1.00 83.00 96 CYS A O 1
ATOM 728 N N . LYS A 1 97 ? 9.504 -8.044 -3.805 1.00 84.06 97 LYS A N 1
ATOM 729 C CA . LYS A 1 97 ? 10.648 -7.412 -4.482 1.00 84.06 97 LYS A CA 1
ATOM 730 C C . LYS A 1 97 ? 10.374 -7.178 -5.963 1.00 84.06 97 LYS A C 1
ATOM 732 O O . LYS A 1 97 ? 10.578 -6.067 -6.432 1.00 84.06 97 LYS A O 1
ATOM 737 N N . HIS A 1 98 ? 9.860 -8.186 -6.665 1.00 85.38 98 HIS A N 1
ATOM 738 C CA . HIS A 1 98 ? 9.470 -8.057 -8.067 1.00 85.38 98 HIS A CA 1
ATOM 739 C C . HIS A 1 98 ? 8.405 -6.980 -8.261 1.00 85.38 98 HIS A C 1
ATOM 741 O O . HIS A 1 98 ? 8.527 -6.183 -9.183 1.00 85.38 98 HIS A O 1
ATOM 747 N N . LEU A 1 99 ? 7.407 -6.912 -7.376 1.00 84.94 99 LEU A N 1
ATOM 748 C CA . LEU A 1 99 ? 6.382 -5.874 -7.416 1.00 84.94 99 LEU A CA 1
ATOM 749 C C . LEU A 1 99 ? 6.985 -4.474 -7.254 1.00 84.94 99 LEU A C 1
ATOM 751 O O . LEU A 1 99 ? 6.658 -3.583 -8.028 1.00 84.94 99 LEU A O 1
ATOM 755 N N . ILE A 1 100 ? 7.882 -4.276 -6.285 1.00 87.06 100 ILE A N 1
ATOM 756 C CA . ILE A 1 100 ? 8.519 -2.972 -6.060 1.00 87.06 100 ILE A CA 1
ATOM 757 C C . ILE A 1 100 ? 9.427 -2.583 -7.225 1.00 87.06 100 ILE A C 1
ATOM 759 O O . ILE A 1 100 ? 9.306 -1.465 -7.706 1.00 87.06 100 ILE A O 1
ATOM 763 N N . SER A 1 101 ? 10.269 -3.495 -7.721 1.00 84.62 101 SER A N 1
ATOM 764 C CA . SER A 1 101 ? 11.097 -3.235 -8.906 1.00 84.62 101 SER A CA 1
ATOM 765 C C . SER A 1 101 ? 10.238 -2.900 -10.123 1.00 84.62 101 SER A C 1
ATOM 767 O O . SER A 1 101 ? 10.490 -1.913 -10.798 1.00 84.62 101 SER A O 1
ATOM 769 N N . ARG A 1 102 ? 9.161 -3.660 -10.359 1.00 84.81 102 ARG A N 1
ATOM 770 C CA . ARG A 1 102 ? 8.230 -3.380 -11.455 1.00 84.81 102 ARG A CA 1
ATOM 771 C C . ARG A 1 102 ? 7.571 -2.016 -11.289 1.00 84.81 102 ARG A C 1
ATOM 773 O O . ARG A 1 102 ? 7.432 -1.315 -12.279 1.00 84.81 102 ARG A O 1
ATOM 780 N N . LEU A 1 103 ? 7.153 -1.639 -10.081 1.00 84.19 103 LEU A N 1
ATOM 781 C CA . LEU A 1 103 ? 6.516 -0.345 -9.829 1.00 84.19 103 LEU A CA 1
ATOM 782 C C . LEU A 1 103 ? 7.473 0.835 -9.999 1.00 84.19 103 LEU A C 1
ATOM 784 O O . LEU A 1 103 ? 7.008 1.900 -10.399 1.00 84.19 103 LEU A O 1
ATOM 788 N N . ASP A 1 104 ? 8.762 0.644 -9.720 1.00 80.88 104 ASP A N 1
ATOM 789 C CA . ASP A 1 104 ? 9.809 1.649 -9.933 1.00 80.88 104 ASP A CA 1
ATOM 790 C C . ASP A 1 104 ? 10.066 1.884 -11.434 1.00 80.88 104 ASP A C 1
ATOM 792 O O . ASP A 1 104 ? 10.132 3.028 -11.871 1.00 80.88 104 ASP A O 1
ATOM 796 N N . ASP A 1 105 ? 10.078 0.810 -12.233 1.00 83.19 105 ASP A N 1
ATOM 797 C CA . ASP A 1 105 ? 10.213 0.852 -13.701 1.00 83.19 105 ASP A CA 1
ATOM 798 C C . ASP A 1 105 ? 8.900 1.175 -14.452 1.00 83.19 105 ASP A C 1
ATOM 800 O O . ASP A 1 105 ? 8.897 1.398 -15.665 1.00 83.19 105 ASP A O 1
ATOM 804 N N . SER A 1 106 ? 7.752 1.169 -13.769 1.00 83.44 106 SER A N 1
ATOM 805 C CA . SER A 1 106 ? 6.440 1.358 -14.404 1.00 83.44 106 SER A CA 1
ATOM 806 C C . SER A 1 106 ? 6.051 2.824 -14.553 1.00 83.44 106 SER A C 1
ATOM 808 O O . SER A 1 106 ? 6.425 3.689 -13.764 1.00 83.44 106 SER A O 1
ATOM 810 N N . THR A 1 107 ? 5.185 3.098 -15.531 1.00 84.56 107 THR A N 1
ATOM 811 C CA . THR A 1 107 ? 4.622 4.435 -15.736 1.00 84.56 107 THR A CA 1
ATOM 812 C C . THR A 1 107 ? 3.686 4.847 -14.597 1.00 84.56 107 THR A C 1
ATOM 814 O O . THR A 1 107 ? 3.039 4.018 -13.947 1.00 84.56 107 THR A O 1
ATOM 817 N N . ALA A 1 108 ? 3.550 6.160 -14.399 1.00 82.75 108 ALA A N 1
ATOM 818 C CA . ALA A 1 108 ? 2.624 6.719 -13.418 1.00 82.75 108 ALA A CA 1
ATOM 819 C C . ALA A 1 108 ? 1.168 6.279 -13.664 1.00 82.75 108 ALA A C 1
ATOM 821 O O . ALA A 1 108 ? 0.425 6.084 -12.708 1.00 82.75 108 ALA A O 1
ATOM 822 N N . ASP A 1 109 ? 0.753 6.073 -14.918 1.00 84.88 109 ASP A N 1
ATOM 823 C CA . ASP A 1 109 ? -0.596 5.588 -15.237 1.00 84.88 109 ASP A CA 1
ATOM 824 C C . ASP A 1 109 ? -0.832 4.152 -14.758 1.00 84.88 109 ASP A C 1
ATOM 826 O O . ASP A 1 109 ? -1.910 3.845 -14.250 1.00 84.88 109 ASP A O 1
ATOM 830 N N . TYR A 1 110 ? 0.177 3.278 -14.852 1.00 85.50 110 TYR A N 1
ATOM 831 C CA . TYR A 1 110 ? 0.087 1.928 -14.292 1.00 85.50 110 TYR A CA 1
ATOM 832 C C . TYR A 1 110 ? -0.040 1.968 -12.766 1.00 85.50 110 TYR A C 1
ATOM 834 O O . TYR A 1 110 ? -0.898 1.303 -12.191 1.00 85.50 110 TYR A O 1
ATOM 842 N N . GLN A 1 111 ? 0.767 2.806 -12.113 1.00 86.56 111 GLN A N 1
ATOM 843 C CA . GLN A 1 111 ? 0.716 3.000 -10.664 1.00 86.56 111 GLN A CA 1
ATOM 844 C C . GLN A 1 111 ? -0.646 3.547 -10.204 1.00 86.56 111 GLN A C 1
ATOM 846 O O . GLN A 1 111 ? -1.179 3.062 -9.209 1.00 86.56 111 GLN A O 1
ATOM 851 N N . ARG A 1 112 ? -1.229 4.515 -10.930 1.00 87.19 112 ARG A N 1
ATOM 852 C CA . ARG A 1 112 ? -2.567 5.059 -10.633 1.00 87.19 112 ARG A CA 1
ATOM 853 C C . ARG A 1 112 ? -3.646 3.990 -10.750 1.00 87.19 112 ARG A C 1
ATOM 855 O O . ARG A 1 112 ? -4.421 3.809 -9.817 1.00 87.19 112 ARG A O 1
ATOM 862 N N . ARG A 1 113 ? -3.652 3.225 -11.848 1.00 88.00 113 ARG A N 1
ATOM 863 C CA . ARG A 1 113 ? -4.604 2.116 -12.037 1.00 88.00 113 ARG A CA 1
ATOM 864 C C . ARG A 1 113 ? -4.509 1.097 -10.909 1.00 88.00 113 ARG A C 1
ATOM 866 O O . ARG A 1 113 ? -5.527 0.742 -10.328 1.00 88.00 113 ARG A O 1
ATOM 873 N N . LEU A 1 114 ? -3.289 0.698 -10.551 1.00 87.50 114 LEU A N 1
ATOM 874 C CA . LEU A 1 114 ? -3.067 -0.259 -9.473 1.00 87.50 114 LEU A CA 1
ATOM 875 C C . LEU A 1 114 ? -3.501 0.300 -8.106 1.00 87.50 114 LEU A C 1
ATOM 877 O O . LEU A 1 114 ? -4.059 -0.426 -7.287 1.00 87.50 114 LEU A O 1
ATOM 881 N N . ALA A 1 115 ? -3.278 1.591 -7.846 1.00 88.19 115 ALA A N 1
ATOM 882 C CA . ALA A 1 115 ? -3.737 2.242 -6.622 1.00 88.19 115 ALA A CA 1
ATOM 883 C C . ALA A 1 115 ? -5.271 2.293 -6.534 1.00 88.19 115 ALA A C 1
ATOM 885 O O . ALA A 1 115 ? -5.821 1.991 -5.474 1.00 88.19 115 ALA A O 1
ATOM 886 N N . ALA A 1 116 ? -5.949 2.630 -7.634 1.00 87.25 116 ALA A N 1
ATOM 887 C CA . ALA A 1 116 ? -7.408 2.636 -7.714 1.00 87.25 116 ALA A CA 1
ATOM 888 C C . ALA A 1 116 ? -7.987 1.230 -7.487 1.00 87.25 116 ALA A C 1
ATOM 890 O O . ALA A 1 116 ? -8.874 1.055 -6.655 1.00 87.25 116 ALA A O 1
ATOM 891 N N . GLU A 1 117 ? -7.408 0.218 -8.132 1.00 88.50 117 GLU A N 1
ATOM 892 C CA . GLU A 1 117 ? -7.805 -1.186 -7.994 1.00 88.50 117 GLU A CA 1
ATOM 893 C C . GLU A 1 117 ? -7.649 -1.697 -6.552 1.00 88.50 117 GLU A C 1
ATOM 895 O O . GLU A 1 117 ? -8.526 -2.375 -6.014 1.00 88.50 117 GLU A O 1
ATOM 900 N N . VAL A 1 118 ? -6.563 -1.322 -5.867 1.00 86.75 118 VAL A N 1
ATOM 901 C CA . VAL A 1 118 ? -6.373 -1.661 -4.449 1.00 86.75 118 VAL A CA 1
ATOM 902 C C . VAL A 1 118 ? -7.480 -1.071 -3.578 1.00 86.75 118 VAL A C 1
ATOM 904 O O . VAL A 1 118 ? -7.901 -1.731 -2.632 1.00 86.75 118 VAL A O 1
ATOM 907 N N . ILE A 1 119 ? -7.947 0.148 -3.859 1.00 88.00 119 ILE A N 1
ATOM 908 C CA . ILE A 1 119 ? -9.035 0.773 -3.094 1.00 88.00 119 ILE A CA 1
ATOM 909 C C . ILE A 1 119 ? -10.384 0.146 -3.418 1.00 88.00 119 ILE A C 1
ATOM 911 O O . ILE A 1 119 ? -11.150 -0.120 -2.493 1.00 88.00 119 ILE A O 1
ATOM 915 N N . GLU A 1 120 ? -10.648 -0.135 -4.691 1.00 87.00 120 GLU A N 1
ATOM 916 C CA . GLU A 1 120 ? -11.881 -0.785 -5.135 1.00 87.00 120 GLU A CA 1
ATOM 917 C C . GLU A 1 120 ? -12.077 -2.147 -4.453 1.00 87.00 120 GLU A C 1
ATOM 919 O O . GLU A 1 120 ? -13.164 -2.466 -3.971 1.00 87.00 120 GLU A O 1
ATOM 924 N N . HIS A 1 121 ? -10.996 -2.915 -4.308 1.00 86.94 121 HIS A N 1
ATOM 925 C CA . HIS A 1 121 ? -11.018 -4.233 -3.672 1.00 86.94 121 HIS A CA 1
ATOM 926 C C . HIS A 1 121 ? -10.687 -4.224 -2.173 1.00 86.94 121 HIS A C 1
ATOM 928 O O . HIS A 1 121 ? -10.569 -5.291 -1.552 1.00 86.94 121 HIS A O 1
ATOM 934 N N . LEU A 1 122 ? -10.532 -3.049 -1.554 1.00 83.81 122 LEU A N 1
ATOM 935 C CA . LEU A 1 122 ? -10.213 -2.960 -0.136 1.00 83.81 122 LEU A CA 1
ATOM 936 C C . LEU A 1 122 ? -11.447 -3.306 0.712 1.00 83.81 122 LEU A C 1
ATOM 938 O O . LEU A 1 122 ? -12.460 -2.606 0.652 1.00 83.81 122 LEU A O 1
ATOM 942 N N . PRO A 1 123 ? -11.384 -4.321 1.595 1.00 82.56 123 PRO A N 1
ATOM 943 C CA . PRO A 1 123 ? -12.509 -4.627 2.465 1.00 82.56 123 PRO A CA 1
ATOM 944 C C . PRO A 1 123 ? -12.792 -3.444 3.394 1.00 82.56 123 PRO A C 1
ATOM 946 O O . PRO A 1 123 ? -11.894 -2.963 4.091 1.00 82.56 123 PRO A O 1
ATOM 949 N N . GLY A 1 124 ? -14.057 -3.036 3.525 1.00 82.06 124 GLY A N 1
ATOM 950 C CA . GLY A 1 124 ? -14.442 -1.912 4.395 1.00 82.06 124 GLY A CA 1
ATOM 951 C C . GLY A 1 124 ? -14.070 -2.090 5.881 1.00 82.06 124 GLY A C 1
ATOM 952 O O . GLY A 1 124 ? -14.044 -1.126 6.652 1.00 82.06 124 GLY A O 1
ATOM 953 N N . ARG A 1 125 ? -13.763 -3.318 6.326 1.00 84.25 125 ARG A N 1
ATOM 954 C CA . ARG A 1 125 ? -13.178 -3.585 7.653 1.00 84.25 125 ARG A CA 1
ATOM 955 C C . ARG A 1 125 ? -11.741 -3.070 7.751 1.00 84.25 125 ARG A C 1
ATOM 957 O O . ARG A 1 125 ? -11.392 -2.429 8.743 1.00 84.25 125 ARG A O 1
ATOM 964 N N . ASP A 1 126 ? -10.921 -3.352 6.748 1.00 84.31 126 ASP A N 1
ATOM 965 C CA . ASP A 1 126 ? -9.517 -2.950 6.721 1.00 84.31 126 ASP A CA 1
ATOM 966 C C . ASP A 1 126 ? -9.383 -1.458 6.429 1.00 84.31 126 ASP A C 1
ATOM 968 O O . ASP A 1 126 ? -8.600 -0.781 7.091 1.00 84.31 126 ASP A O 1
ATOM 972 N N . GLU A 1 127 ? -10.247 -0.908 5.573 1.00 84.88 127 GLU A N 1
ATOM 973 C CA . GLU A 1 127 ? -10.338 0.537 5.363 1.00 84.88 127 GLU A CA 1
ATOM 974 C C . GLU A 1 127 ? -10.607 1.287 6.684 1.00 84.88 127 GLU A C 1
ATOM 976 O O . GLU A 1 127 ? -9.917 2.253 7.017 1.00 84.88 127 GLU A O 1
ATOM 981 N N . ARG A 1 128 ? -11.545 0.801 7.513 1.00 85.81 128 ARG A N 1
ATOM 982 C CA . ARG A 1 128 ? -11.806 1.368 8.850 1.00 85.81 128 ARG A CA 1
ATOM 983 C C . ARG A 1 128 ? -10.597 1.270 9.781 1.00 85.81 128 ARG A C 1
ATOM 985 O O . ARG A 1 128 ? -10.302 2.234 10.490 1.00 85.81 128 ARG A O 1
ATOM 992 N N . ARG A 1 129 ? -9.882 0.137 9.781 1.00 85.12 129 ARG A N 1
ATOM 993 C CA . ARG A 1 129 ? -8.650 -0.045 10.577 1.00 85.12 129 ARG A CA 1
ATOM 994 C C . ARG A 1 129 ? -7.568 0.945 10.149 1.00 85.12 129 ARG A C 1
ATOM 996 O O . ARG A 1 129 ? -6.941 1.572 11.002 1.00 85.12 129 ARG A O 1
ATOM 1003 N N . ILE A 1 130 ? -7.394 1.123 8.844 1.00 86.19 130 ILE A N 1
ATOM 1004 C CA . ILE A 1 130 ? -6.437 2.059 8.260 1.00 86.19 130 ILE A CA 1
ATOM 1005 C C . ILE A 1 130 ? -6.817 3.509 8.594 1.00 86.19 130 ILE A C 1
ATOM 1007 O O . ILE A 1 130 ? -5.970 4.264 9.067 1.00 86.19 130 ILE A O 1
ATOM 1011 N N . LYS A 1 131 ? -8.092 3.898 8.455 1.00 86.75 131 LYS A N 1
ATOM 1012 C CA . LYS A 1 131 ? -8.586 5.229 8.861 1.00 86.75 131 LYS A CA 1
ATOM 1013 C C . LYS A 1 131 ? -8.355 5.487 10.353 1.00 86.75 131 LYS A C 1
ATOM 1015 O O . LYS A 1 131 ? -7.933 6.578 10.738 1.00 86.75 131 LYS A O 1
ATOM 1020 N N . ALA A 1 132 ? -8.578 4.488 11.210 1.00 85.75 132 ALA A N 1
ATOM 1021 C CA . ALA A 1 132 ? -8.289 4.597 12.639 1.00 85.75 132 ALA A CA 1
ATOM 1022 C C . ALA A 1 132 ? -6.786 4.790 12.908 1.00 85.75 132 ALA A C 1
ATOM 1024 O O . ALA A 1 132 ? -6.415 5.606 13.753 1.00 85.75 132 ALA A O 1
ATOM 1025 N N . LEU A 1 133 ? -5.919 4.090 12.169 1.00 85.50 133 LEU A N 1
ATOM 1026 C CA . LEU A 1 133 ? -4.472 4.293 12.230 1.00 85.50 133 LEU A CA 1
ATOM 1027 C C . LEU A 1 133 ? -4.090 5.710 11.786 1.00 85.50 133 LEU A C 1
ATOM 1029 O O . LEU A 1 133 ? -3.339 6.379 12.487 1.00 85.50 133 LEU A O 1
ATOM 1033 N N . GLN A 1 134 ? -4.660 6.205 10.688 1.00 85.00 134 GLN A N 1
ATOM 1034 C CA . GLN A 1 134 ? -4.430 7.564 10.202 1.00 85.00 134 GLN A CA 1
ATOM 1035 C C . GLN A 1 134 ? -4.825 8.621 11.245 1.00 85.00 134 GLN A C 1
ATOM 1037 O O . GLN A 1 134 ? -4.076 9.571 11.474 1.00 85.00 134 GLN A O 1
ATOM 1042 N N . ARG A 1 135 ? -5.971 8.451 11.923 1.00 84.31 135 ARG A N 1
ATOM 1043 C CA . ARG A 1 135 ? -6.389 9.330 13.032 1.00 84.31 135 ARG A CA 1
ATOM 1044 C C . ARG A 1 135 ? -5.424 9.253 14.214 1.00 84.31 135 ARG A C 1
ATOM 1046 O O . ARG A 1 135 ? -5.063 10.284 14.773 1.00 84.31 135 ARG A O 1
ATOM 1053 N N . LYS A 1 136 ? -4.962 8.050 14.575 1.00 82.38 136 LYS A N 1
ATOM 1054 C CA . LYS A 1 136 ? -3.953 7.866 15.632 1.00 82.38 136 LYS A CA 1
ATOM 1055 C C . LYS A 1 136 ? -2.632 8.548 15.291 1.00 82.38 136 LYS A C 1
ATOM 1057 O O . LYS A 1 136 ? -2.030 9.131 16.180 1.00 82.38 136 LYS A O 1
ATOM 1062 N N . LEU A 1 137 ? -2.193 8.501 14.035 1.00 79.38 137 LEU A N 1
ATOM 1063 C CA . LEU A 1 137 ? -0.984 9.201 13.596 1.00 79.38 137 LEU A CA 1
ATOM 1064 C C . LEU A 1 137 ? -1.143 10.719 13.714 1.00 79.38 137 LEU A C 1
ATOM 1066 O O . LEU A 1 137 ? -0.239 11.380 14.212 1.00 79.38 137 LEU A O 1
ATOM 1070 N N . GLN A 1 138 ? -2.303 11.257 13.330 1.00 76.94 138 GLN A N 1
ATOM 1071 C CA . GLN A 1 138 ? -2.602 12.686 13.461 1.00 76.94 138 GLN A CA 1
ATOM 1072 C C . GLN A 1 138 ? -2.622 13.142 14.927 1.00 76.94 138 GLN A C 1
ATOM 1074 O O . GLN A 1 138 ? -2.001 14.148 15.253 1.00 76.94 138 GLN A O 1
ATOM 1079 N N . MET A 1 139 ? -3.260 12.377 15.821 1.00 71.69 139 MET A N 1
ATOM 1080 C CA . MET A 1 139 ? -3.314 12.711 17.254 1.00 71.69 139 MET A CA 1
ATOM 1081 C C . MET A 1 139 ? -2.008 12.406 18.007 1.00 71.69 139 MET A C 1
ATOM 1083 O O . MET A 1 139 ? -1.678 13.058 18.994 1.00 71.69 139 MET A O 1
ATOM 1087 N N . GLY A 1 140 ? -1.249 11.404 17.560 1.00 59.78 140 GLY A N 1
ATOM 1088 C CA . GLY A 1 140 ? 0.050 11.040 18.127 1.00 59.78 140 GLY A CA 1
ATOM 1089 C C . GLY A 1 140 ? 1.149 12.040 17.769 1.00 59.78 140 GLY A C 1
ATOM 1090 O O . GLY A 1 140 ? 2.019 12.299 18.594 1.00 59.78 140 GLY A O 1
ATOM 1091 N N . GLN A 1 141 ? 1.082 12.666 16.587 1.00 52.94 141 GLN A N 1
ATOM 1092 C CA . GLN A 1 141 ? 1.967 13.784 16.235 1.00 52.94 141 GLN A CA 1
ATOM 1093 C C . GLN A 1 141 ? 1.742 15.014 17.130 1.00 52.94 141 GLN A C 1
ATOM 1095 O O . GLN A 1 141 ? 2.690 15.754 17.390 1.00 52.94 141 GLN A O 1
ATOM 1100 N N . THR A 1 142 ? 0.527 15.208 17.656 1.00 43.69 142 THR A N 1
ATOM 1101 C CA . THR A 1 142 ? 0.208 16.299 18.594 1.00 43.69 142 THR A CA 1
ATOM 1102 C C . THR A 1 142 ? 0.752 16.056 20.006 1.00 43.69 142 THR A C 1
ATOM 1104 O O . THR A 1 142 ? 0.871 16.998 20.781 1.00 43.69 142 THR A O 1
ATOM 1107 N N . GLN A 1 143 ? 1.154 14.823 20.339 1.00 43.59 143 GLN A N 1
ATOM 1108 C CA . GLN A 1 143 ? 1.820 14.483 21.601 1.00 43.59 143 GLN A CA 1
ATOM 1109 C C . GLN A 1 143 ? 3.343 14.375 21.432 1.00 43.59 143 GLN A C 1
ATOM 1111 O O . GLN A 1 143 ? 3.982 13.449 21.928 1.00 43.59 1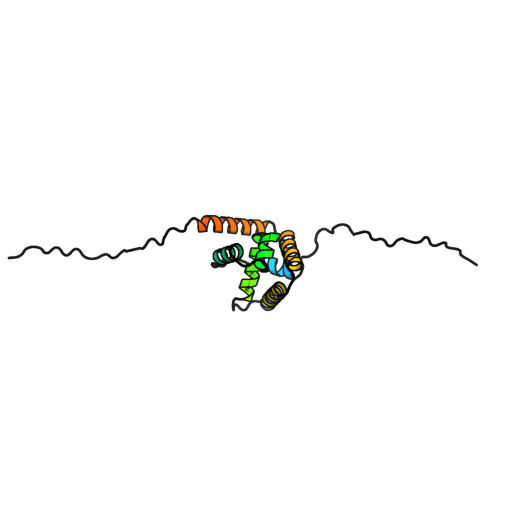43 GLN A O 1
ATOM 1116 N N . LYS A 1 144 ? 3.974 15.370 20.796 1.00 43.84 144 LYS A N 1
ATOM 1117 C CA . LYS A 1 144 ? 5.364 15.710 21.135 1.00 43.84 144 LYS A CA 1
ATOM 1118 C C . LYS A 1 144 ? 5.373 16.389 22.508 1.00 43.84 144 LYS A C 1
ATOM 1120 O O . LYS A 1 144 ? 5.670 17.572 22.628 1.00 43.84 144 LYS A O 1
ATOM 1125 N N . THR A 1 145 ? 5.044 15.651 23.567 1.00 39.38 145 THR A N 1
ATOM 1126 C CA . THR A 1 145 ? 5.531 16.040 24.891 1.00 39.38 145 THR A CA 1
ATOM 1127 C C . THR A 1 145 ? 7.056 15.970 24.826 1.00 39.38 145 THR A C 1
ATOM 1129 O O . THR A 1 145 ? 7.576 14.909 24.461 1.00 39.38 145 THR A O 1
ATOM 1132 N N . PRO A 1 146 ? 7.785 17.063 25.120 1.00 45.22 146 PRO A N 1
ATOM 1133 C CA . PRO A 1 146 ? 9.238 17.011 25.180 1.00 45.22 146 PRO A CA 1
ATOM 1134 C C . PRO A 1 146 ? 9.648 15.905 26.158 1.00 45.22 146 PRO A C 1
ATOM 1136 O O . PRO A 1 146 ? 8.909 15.648 27.118 1.00 45.22 146 PRO A O 1
ATOM 1139 N N . PRO A 1 147 ? 10.788 15.227 25.933 1.00 45.38 147 PRO A N 1
ATOM 1140 C CA . PRO A 1 147 ? 11.273 14.230 26.869 1.00 45.38 147 PRO A CA 1
ATOM 1141 C C . PRO A 1 147 ? 11.354 14.906 28.232 1.00 45.38 147 PRO A C 1
ATOM 1143 O O . PRO A 1 147 ? 12.139 15.833 28.434 1.00 45.38 147 PRO A O 1
ATOM 1146 N N . ARG A 1 148 ? 10.480 14.483 29.150 1.00 43.56 148 ARG A N 1
ATOM 1147 C CA . ARG A 1 148 ? 10.499 14.923 30.536 1.00 43.56 148 ARG A CA 1
ATOM 1148 C C . ARG A 1 148 ? 11.818 14.409 31.083 1.00 43.56 148 ARG A C 1
ATOM 1150 O O . ARG A 1 148 ? 11.946 13.237 31.429 1.00 43.56 148 ARG A O 1
ATOM 1157 N N . GLN A 1 149 ? 12.818 15.279 31.018 1.00 52.25 149 GLN A N 1
ATOM 1158 C CA . GLN A 1 149 ? 14.182 15.054 31.440 1.00 52.25 149 GLN A CA 1
ATOM 1159 C C . GLN A 1 149 ? 14.103 14.710 32.926 1.00 52.25 149 GLN A C 1
ATOM 1161 O O . GLN A 1 149 ? 13.973 15.579 33.786 1.00 52.25 149 GLN A O 1
ATOM 1166 N N . ASN A 1 150 ? 14.053 13.411 33.215 1.00 50.72 150 ASN A N 1
ATOM 1167 C CA . ASN A 1 150 ? 14.013 12.867 34.559 1.00 50.72 150 ASN A CA 1
ATOM 1168 C C . ASN A 1 150 ? 15.384 13.122 35.186 1.00 50.72 150 ASN A C 1
ATOM 1170 O O . ASN A 1 150 ? 16.274 12.276 35.169 1.00 50.72 150 ASN A O 1
ATOM 1174 N N . ARG A 1 151 ? 15.574 14.344 35.687 1.00 50.28 151 ARG A N 1
ATOM 1175 C CA . ARG A 1 151 ? 16.753 14.765 36.436 1.00 50.28 151 ARG A CA 1
ATOM 1176 C C . ARG A 1 151 ? 16.538 14.445 37.914 1.00 50.28 151 ARG A C 1
ATOM 1178 O O . ARG A 1 151 ? 16.655 15.310 38.769 1.00 50.28 151 ARG A O 1
ATOM 1185 N N . ASN A 1 152 ? 16.244 13.183 38.223 1.00 56.22 152 ASN A N 1
ATOM 1186 C CA . ASN A 1 152 ? 16.401 12.664 39.577 1.00 56.22 152 ASN A CA 1
ATOM 1187 C C . ASN A 1 152 ? 17.888 12.383 39.832 1.00 56.22 152 ASN A C 1
ATOM 1189 O O . ASN A 1 152 ? 18.342 11.243 39.805 1.00 56.22 152 ASN A O 1
ATOM 1193 N N . LYS A 1 153 ? 18.658 13.443 40.096 1.00 57.38 153 LYS A N 1
ATOM 1194 C CA . LYS A 1 153 ? 19.890 13.335 40.883 1.00 57.38 153 LYS A CA 1
ATOM 1195 C C . LYS A 1 153 ? 19.572 13.813 42.294 1.00 57.38 153 LYS A C 1
ATOM 1197 O O . LYS A 1 153 ? 19.585 15.003 42.583 1.00 57.38 153 LYS A O 1
ATOM 1202 N N . ARG A 1 154 ? 19.239 12.853 43.157 1.00 58.84 154 ARG A N 1
ATOM 1203 C CA . ARG A 1 154 ? 19.353 13.012 44.608 1.00 58.84 154 ARG A CA 1
ATOM 1204 C C . ARG A 1 154 ? 20.834 13.122 44.995 1.00 58.84 154 ARG A C 1
ATOM 1206 O O . ARG A 1 154 ? 21.678 12.533 44.325 1.00 58.84 154 ARG A O 1
ATOM 1213 N N . GLN A 1 155 ? 21.038 13.721 46.173 1.00 47.62 155 GLN A N 1
ATOM 1214 C CA . GLN A 1 155 ? 22.237 13.767 47.031 1.00 47.62 155 GLN A CA 1
ATOM 1215 C C . GLN A 1 155 ? 23.122 15.007 46.815 1.00 47.62 155 GLN A C 1
ATOM 1217 O O . GLN A 1 155 ? 23.507 15.295 45.693 1.00 47.62 155 GLN A O 1
ATOM 1222 N N . ARG A 1 156 ? 23.499 15.787 47.834 1.00 50.41 156 ARG A N 1
ATOM 1223 C CA . ARG A 1 156 ? 23.443 15.619 49.299 1.00 50.41 156 ARG A CA 1
ATOM 1224 C C . ARG A 1 156 ? 23.569 17.019 49.922 1.00 50.41 156 ARG A C 1
ATOM 1226 O O . ARG A 1 156 ? 24.475 17.759 49.555 1.00 50.41 156 ARG A O 1
ATOM 1233 N N . THR A 1 157 ? 22.694 17.366 50.859 1.00 51.31 157 THR A N 1
ATOM 1234 C CA . THR A 1 157 ? 22.867 18.534 51.732 1.00 51.31 157 THR A CA 1
ATOM 1235 C C . THR A 1 157 ? 23.893 18.155 52.798 1.00 51.31 157 THR A C 1
ATOM 1237 O O . THR A 1 157 ? 23.586 17.358 53.680 1.00 51.31 157 THR A O 1
ATOM 1240 N N . CYS A 1 158 ? 25.116 18.671 52.700 1.00 43.50 158 CYS A N 1
ATOM 1241 C CA . CYS A 1 158 ? 26.046 18.681 53.825 1.00 43.50 158 CYS A CA 1
ATOM 1242 C C . CYS A 1 158 ? 25.873 20.021 54.548 1.00 43.50 158 CYS A C 1
ATOM 1244 O O . CYS A 1 158 ? 26.271 21.061 54.032 1.00 43.50 158 CYS A O 1
ATOM 1246 N N . LEU A 1 159 ? 25.238 19.980 55.718 1.00 58.66 159 LEU A N 1
ATOM 1247 C CA . LEU A 1 159 ? 25.327 21.021 56.739 1.00 58.66 159 LEU A CA 1
ATOM 1248 C C . LEU A 1 159 ? 26.689 20.877 57.435 1.00 58.66 159 LEU A C 1
ATOM 1250 O O . LEU A 1 159 ? 26.949 19.799 57.972 1.00 58.66 159 LEU A O 1
ATOM 1254 N N . PRO A 1 160 ? 27.550 21.904 57.485 1.00 56.16 160 PRO A N 1
ATOM 1255 C CA . PRO A 1 160 ? 28.601 21.944 58.485 1.00 56.16 160 PRO A CA 1
ATOM 1256 C C . PRO A 1 160 ? 27.990 22.433 59.802 1.00 56.16 160 PRO A C 1
ATOM 1258 O O . PRO A 1 160 ? 27.661 23.607 59.967 1.00 56.16 160 PRO A O 1
ATOM 1261 N N . GLY A 1 161 ? 27.786 21.485 60.716 1.00 54.97 161 GLY A N 1
ATOM 1262 C CA . GLY A 1 161 ? 27.536 21.758 62.123 1.00 54.97 161 GLY A CA 1
ATOM 1263 C C . GLY A 1 161 ? 28.817 22.220 62.818 1.00 54.97 161 GLY A C 1
ATOM 1264 O O . GLY A 1 161 ? 29.899 21.697 62.563 1.00 54.97 161 GLY A O 1
ATOM 1265 N N . TYR A 1 162 ? 28.635 23.213 63.681 1.00 49.12 162 TYR A N 1
ATOM 1266 C CA . TYR A 1 162 ? 29.549 23.722 64.699 1.00 49.12 162 TYR A CA 1
ATOM 1267 C C . TYR A 1 162 ? 30.291 22.627 65.479 1.00 49.12 162 TYR A C 1
ATOM 1269 O O . TYR A 1 162 ? 29.665 21.659 65.904 1.00 49.12 162 TYR A O 1
ATOM 1277 N N . LEU A 1 163 ? 31.576 22.864 65.767 1.00 54.28 163 LEU A N 1
ATOM 1278 C CA . LEU A 1 163 ? 32.308 22.331 66.924 1.00 54.28 163 LEU A CA 1
ATOM 1279 C C . LEU A 1 163 ? 33.614 23.127 67.100 1.00 54.28 163 LEU A C 1
ATOM 1281 O O . LEU A 1 163 ? 34.433 23.139 66.182 1.00 54.28 163 LEU A O 1
ATOM 1285 N N . GLY A 1 164 ? 33.799 23.748 68.272 1.00 50.25 164 GLY A N 1
ATOM 1286 C CA . GLY A 1 164 ? 35.057 24.365 68.719 1.00 50.25 164 GLY A CA 1
ATOM 1287 C C . GLY A 1 164 ? 34.928 25.830 69.083 1.00 50.25 164 GLY A C 1
ATOM 1288 O O . GLY A 1 164 ? 35.333 26.655 68.240 1.00 50.25 164 GLY A O 1
#

pLDDT: mean 73.08, std 15.7, range [39.38, 91.0]

Sequence (164 aa):
MDDQHRSSPTAPNNSPGPPGDGALPSQEAALILDRIKTYQRAPTALPAWLEHVKQGQHGSAARTFYEEGGFAAWFGYSLVKHAADHQTNFAGKAACKHLISRLDDSTADYQRRLAAEVIEHLPGRDERRIKALQRKLQMGQTQKTPPRQNRNKRQRTCLPGYLG

Organism: NCBI:txid1325734

Radius of gyration: 28.43 Å; chains: 1; bounding box: 67×52×125 Å